Protein AF-A0A4Q3NAY2-F1 (afdb_monomer)

Mean predicted aligned error: 7.11 Å

Structure (mmCIF, N/CA/C/O backbone):
data_AF-A0A4Q3NAY2-F1
#
_entry.id   AF-A0A4Q3NAY2-F1
#
loop_
_atom_site.group_PDB
_atom_site.id
_atom_site.type_symbol
_atom_site.label_atom_id
_atom_site.label_alt_id
_atom_site.label_comp_id
_atom_site.label_asym_id
_atom_site.label_entity_id
_atom_site.label_seq_id
_atom_site.pdbx_PDB_ins_code
_atom_site.Cartn_x
_atom_site.Cartn_y
_atom_site.Cartn_z
_atom_site.occupancy
_atom_site.B_iso_or_equiv
_atom_site.auth_seq_id
_atom_site.auth_comp_id
_atom_site.auth_asym_id
_atom_site.auth_atom_id
_atom_site.pdbx_PDB_model_num
ATOM 1 N N . SER A 1 1 ? -29.236 -6.880 5.876 1.00 81.12 1 SER A N 1
ATOM 2 C CA . SER A 1 1 ? -28.701 -6.499 4.549 1.00 81.12 1 SER A CA 1
ATOM 3 C C . SER A 1 1 ? -28.223 -5.060 4.598 1.00 81.12 1 SER A C 1
ATOM 5 O O . SER A 1 1 ? -28.754 -4.297 5.394 1.00 81.12 1 SER A O 1
ATOM 7 N N . VAL A 1 2 ? -27.258 -4.682 3.757 1.00 82.75 2 VAL A N 1
ATOM 8 C CA . VAL A 1 2 ? -26.785 -3.294 3.628 1.00 82.75 2 VAL A CA 1
ATOM 9 C C . VAL A 1 2 ? -27.343 -2.711 2.329 1.00 82.75 2 VAL A C 1
ATOM 11 O O . VAL A 1 2 ? -27.148 -3.304 1.271 1.00 82.75 2 VAL A O 1
ATOM 14 N N . TRP A 1 3 ? -28.057 -1.587 2.404 1.00 82.69 3 TRP A N 1
ATOM 15 C CA . TRP A 1 3 ? -28.605 -0.875 1.243 1.00 82.69 3 TRP A CA 1
ATOM 16 C C . TRP A 1 3 ? -28.009 0.535 1.179 1.00 82.69 3 TRP A C 1
ATOM 18 O O . TRP A 1 3 ? -28.166 1.317 2.113 1.00 82.69 3 TRP A O 1
ATOM 28 N N . GLY A 1 4 ? -27.330 0.865 0.078 1.00 86.88 4 GLY A N 1
ATOM 29 C CA . GLY A 1 4 ? -26.560 2.108 -0.050 1.00 86.88 4 GLY A CA 1
ATOM 30 C C . GLY A 1 4 ? -25.174 2.030 0.609 1.00 86.88 4 GLY A C 1
ATOM 31 O O . GLY A 1 4 ? -24.628 0.945 0.783 1.00 86.88 4 GLY A O 1
ATOM 32 N N . GLY A 1 5 ? -24.604 3.191 0.950 1.00 82.12 5 GLY A N 1
ATOM 33 C CA . GLY A 1 5 ? -23.283 3.324 1.583 1.00 82.12 5 GLY A CA 1
ATOM 34 C C . GLY A 1 5 ? -22.271 4.041 0.689 1.00 82.12 5 GLY A C 1
ATOM 35 O O . GLY A 1 5 ? -21.719 3.463 -0.243 1.00 82.12 5 GLY A O 1
ATOM 36 N N . LYS A 1 6 ? -22.015 5.324 0.968 1.00 92.00 6 LYS A N 1
ATOM 37 C CA . LYS A 1 6 ? -20.946 6.076 0.294 1.00 92.00 6 LYS A CA 1
ATOM 38 C C . LYS A 1 6 ? -19.601 5.668 0.884 1.00 92.00 6 LYS A C 1
ATOM 40 O O . LYS A 1 6 ? -19.516 5.359 2.071 1.00 92.00 6 LYS A O 1
ATOM 45 N N . ILE A 1 7 ? -18.534 5.779 0.091 1.00 91.44 7 ILE A N 1
ATOM 46 C CA . ILE A 1 7 ? -17.171 5.556 0.595 1.00 91.44 7 ILE A CA 1
ATOM 47 C C . ILE A 1 7 ? -16.858 6.465 1.793 1.00 91.44 7 ILE A C 1
ATOM 49 O O . ILE A 1 7 ? -16.160 6.056 2.703 1.00 91.44 7 ILE A O 1
ATOM 53 N N . THR A 1 8 ? -17.444 7.664 1.855 1.00 93.75 8 THR A N 1
ATOM 54 C CA . THR A 1 8 ? -17.258 8.608 2.966 1.00 93.75 8 THR A CA 1
ATOM 55 C C . THR A 1 8 ? -17.943 8.185 4.267 1.00 93.75 8 THR A C 1
ATOM 57 O O . THR A 1 8 ? -17.592 8.696 5.323 1.00 93.75 8 THR A O 1
ATOM 60 N N . THR A 1 9 ? -18.909 7.262 4.219 1.00 93.75 9 THR A N 1
ATOM 61 C CA . THR A 1 9 ? -19.691 6.819 5.387 1.00 93.75 9 THR A CA 1
ATOM 62 C C . THR A 1 9 ? -19.417 5.365 5.772 1.00 93.75 9 THR A C 1
ATOM 64 O O . THR A 1 9 ? -20.089 4.836 6.653 1.00 93.75 9 THR A O 1
ATOM 67 N N . PHE A 1 10 ? -18.455 4.702 5.118 1.00 95.12 10 PHE A N 1
ATOM 68 C CA . PHE A 1 10 ? -18.251 3.256 5.247 1.00 95.12 10 PHE A CA 1
ATOM 69 C C . PHE A 1 10 ? -17.960 2.812 6.690 1.00 95.12 10 PHE A C 1
ATOM 71 O O . PHE A 1 10 ? -18.520 1.817 7.136 1.00 95.12 10 PHE A O 1
ATOM 78 N N . ARG A 1 11 ? -17.140 3.569 7.436 1.00 96.19 11 ARG A N 1
ATOM 79 C CA . ARG A 1 11 ? -16.751 3.237 8.815 1.00 96.19 11 ARG A CA 1
ATOM 80 C C . ARG A 1 11 ? -17.955 3.208 9.752 1.00 96.19 11 ARG A C 1
ATOM 82 O O . ARG A 1 11 ? -18.182 2.205 10.414 1.00 96.19 11 ARG A O 1
ATOM 89 N N . LYS A 1 12 ? -18.747 4.286 9.775 1.00 94.19 12 LYS A N 1
ATOM 90 C CA . LYS A 1 12 ? -19.937 4.379 10.637 1.00 94.19 12 LYS A CA 1
ATOM 91 C C . LYS A 1 12 ? -20.981 3.324 10.278 1.00 94.19 12 LYS A C 1
ATOM 93 O O . LYS A 1 12 ? -21.520 2.681 11.168 1.00 94.19 12 LYS A O 1
ATOM 98 N N . LEU A 1 13 ? -21.176 3.065 8.985 1.00 94.62 13 LEU A N 1
ATOM 99 C CA . LEU A 1 13 ? -22.055 1.993 8.516 1.00 94.62 13 LEU A CA 1
ATOM 100 C C . LEU A 1 13 ? -21.584 0.604 8.994 1.00 94.62 13 LEU A C 1
ATOM 102 O O . LEU A 1 13 ? -22.402 -0.236 9.362 1.00 94.62 13 LEU A O 1
ATOM 106 N N . ALA A 1 14 ? -20.270 0.355 8.988 1.00 94.81 14 ALA A N 1
ATOM 107 C CA . ALA A 1 14 ? -19.694 -0.890 9.486 1.00 94.81 14 ALA A CA 1
ATOM 108 C C . ALA A 1 14 ? -19.833 -1.024 11.012 1.00 94.81 14 ALA A C 1
ATOM 110 O O . ALA A 1 14 ? -20.170 -2.109 11.481 1.00 94.81 14 ALA A O 1
ATOM 111 N N . GLU A 1 15 ? -19.634 0.061 11.771 1.00 94.88 15 GLU A N 1
ATOM 112 C CA . GLU A 1 15 ? -19.877 0.096 13.224 1.00 94.88 15 GLU A CA 1
ATOM 113 C C . GLU A 1 15 ? -21.342 -0.247 13.545 1.00 94.88 15 GLU A C 1
ATOM 115 O O . GLU A 1 15 ? -21.602 -1.173 14.309 1.00 94.88 15 GLU A O 1
ATOM 120 N N . GLU A 1 16 ? -22.308 0.398 12.883 1.00 93.00 16 GLU A N 1
ATOM 121 C CA . GLU A 1 16 ? -23.740 0.128 13.083 1.00 93.00 16 GLU A CA 1
ATOM 122 C C . GLU A 1 16 ? -24.128 -1.327 12.769 1.00 93.00 16 GLU A C 1
ATOM 124 O O . GLU A 1 16 ? -24.948 -1.930 13.471 1.00 93.00 16 GLU A O 1
ATOM 129 N N . ALA A 1 17 ? -23.553 -1.901 11.707 1.00 93.94 17 ALA A N 1
ATOM 130 C CA . ALA A 1 17 ? -23.781 -3.294 11.340 1.00 93.94 17 ALA A CA 1
ATOM 131 C C . ALA A 1 17 ? -23.180 -4.260 12.375 1.00 93.94 17 ALA A C 1
ATOM 133 O O . ALA A 1 17 ? -23.830 -5.239 12.752 1.00 93.94 17 ALA A O 1
ATOM 134 N N . ALA A 1 18 ? -21.967 -3.978 12.858 1.00 94.19 18 ALA A N 1
ATOM 135 C CA . ALA A 1 18 ? -21.309 -4.770 13.892 1.00 94.19 18 ALA A CA 1
ATOM 136 C C . ALA A 1 18 ? -22.085 -4.729 15.218 1.00 94.19 18 ALA A C 1
ATOM 138 O O . ALA A 1 18 ? -22.278 -5.777 15.830 1.00 94.19 18 ALA A O 1
ATOM 139 N N . ASP A 1 19 ? -22.615 -3.570 15.614 1.00 92.94 19 ASP A N 1
ATOM 140 C CA . ASP A 1 19 ? -23.432 -3.420 16.824 1.00 92.94 19 ASP A CA 1
ATOM 141 C C . ASP A 1 19 ? -24.724 -4.245 16.762 1.00 92.94 19 ASP A C 1
ATOM 143 O O . ASP A 1 19 ? -25.136 -4.864 17.748 1.00 92.94 19 ASP A O 1
ATOM 147 N N . GLN A 1 20 ? -25.388 -4.266 15.600 1.00 93.31 20 GLN A N 1
ATOM 148 C CA . GLN A 1 20 ? -26.583 -5.088 15.390 1.00 93.31 20 GLN A CA 1
ATOM 149 C C . GLN A 1 20 ? -26.268 -6.580 15.529 1.00 93.31 20 GLN A C 1
ATOM 151 O O . GLN A 1 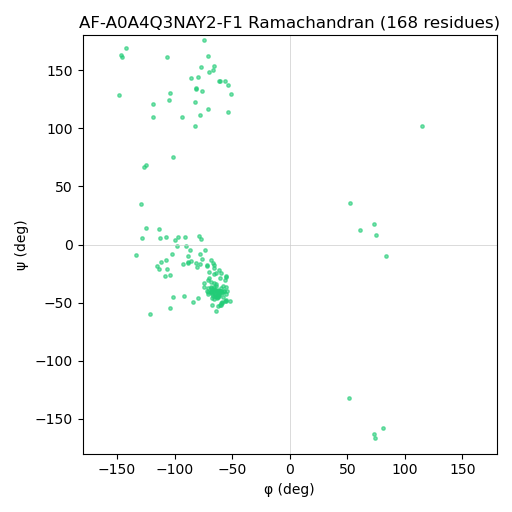20 ? -26.998 -7.291 16.222 1.00 93.31 20 GLN A O 1
ATOM 156 N N . LEU A 1 21 ? -25.172 -7.039 14.918 1.00 94.12 21 LEU A N 1
ATOM 157 C CA . LEU A 1 21 ? -24.718 -8.426 15.018 1.00 94.12 21 LEU A CA 1
ATOM 158 C C . LEU A 1 21 ? -24.298 -8.788 16.447 1.00 94.12 21 LEU A C 1
ATOM 160 O O . LEU A 1 21 ? -24.695 -9.838 16.946 1.00 94.12 21 LEU A O 1
ATOM 164 N N . GLY A 1 22 ? -23.558 -7.909 17.128 1.00 94.69 22 GLY A N 1
ATOM 165 C CA . GLY A 1 22 ? -23.129 -8.100 18.513 1.00 94.69 22 GLY A CA 1
ATOM 166 C C . GLY A 1 22 ? -24.311 -8.348 19.446 1.00 94.69 22 GLY A C 1
ATOM 167 O O . GLY A 1 22 ? -24.333 -9.354 20.153 1.00 94.69 22 GLY A O 1
ATOM 168 N N . ARG A 1 23 ? -25.364 -7.520 19.355 1.00 93.38 23 ARG A N 1
ATOM 169 C CA . ARG A 1 23 ? -26.597 -7.706 20.145 1.00 93.38 23 ARG A CA 1
ATOM 170 C C . ARG A 1 23 ? -27.248 -9.073 19.934 1.00 93.38 23 ARG A C 1
ATOM 172 O O . ARG A 1 23 ? -27.727 -9.662 20.897 1.00 93.38 23 ARG A O 1
ATOM 179 N N . MET A 1 24 ? -27.264 -9.583 18.702 1.00 95.25 24 MET A N 1
ATOM 180 C CA . MET A 1 24 ? -27.828 -10.905 18.396 1.00 95.25 24 MET A CA 1
ATOM 181 C C . MET A 1 24 ? -26.974 -12.054 18.944 1.00 95.25 24 MET A C 1
ATOM 183 O O . MET A 1 24 ? -27.507 -13.115 19.255 1.00 95.25 24 MET A O 1
ATOM 187 N N . LEU A 1 25 ? -25.664 -11.839 19.069 1.00 96.62 25 LEU A N 1
ATOM 188 C CA . LEU A 1 25 ? -24.706 -12.806 19.605 1.00 96.62 25 LEU A CA 1
ATOM 189 C C . LEU A 1 25 ? -24.521 -12.698 21.129 1.00 96.62 25 LEU A C 1
ATOM 191 O O . LEU A 1 25 ? -23.770 -13.482 21.698 1.00 96.62 25 LEU A O 1
ATOM 195 N N . GLY A 1 26 ? -25.194 -11.752 21.795 1.00 96.19 26 GLY A N 1
ATOM 196 C CA . GLY A 1 26 ? -25.012 -11.495 23.228 1.00 96.19 26 GLY A CA 1
ATOM 197 C C . GLY A 1 26 ? -23.696 -10.788 23.576 1.00 96.19 26 GLY A C 1
ATOM 198 O O . GLY A 1 26 ? -23.286 -10.795 24.732 1.00 96.19 26 GLY A O 1
ATOM 199 N N . GLU A 1 27 ? -23.039 -10.166 22.596 1.00 93.19 27 GLU A N 1
ATOM 200 C CA . GLU A 1 27 ? -21.781 -9.435 22.753 1.00 93.19 27 GLU A CA 1
ATOM 201 C C . GLU A 1 27 ? -22.037 -7.920 22.732 1.00 93.19 27 GLU A C 1
ATOM 203 O O . GLU A 1 27 ? -22.671 -7.395 21.815 1.00 93.19 27 GLU A O 1
ATOM 208 N N . SER A 1 28 ? -21.502 -7.187 23.712 1.00 84.94 28 SER A N 1
ATOM 209 C CA . SER A 1 28 ? -21.625 -5.723 23.798 1.00 84.94 28 SER A CA 1
ATOM 210 C C . SER A 1 28 ? -20.253 -5.051 23.894 1.00 84.94 28 SER A C 1
ATOM 212 O O . SER A 1 28 ? -19.868 -4.525 24.941 1.00 84.94 28 SER A O 1
ATOM 214 N N . ARG A 1 29 ? -19.478 -5.108 22.808 1.00 87.31 29 ARG A N 1
ATOM 215 C CA . ARG A 1 29 ? -18.169 -4.442 22.725 1.00 87.31 29 ARG A CA 1
ATOM 216 C C . ARG A 1 29 ? -18.342 -2.996 22.280 1.00 87.31 29 ARG A C 1
ATOM 218 O O . ARG A 1 29 ? -19.194 -2.706 21.449 1.00 87.31 29 ARG A O 1
ATOM 225 N N . ALA A 1 30 ? -17.521 -2.105 22.825 1.00 90.44 30 ALA A N 1
ATOM 226 C CA . ALA A 1 30 ? -17.489 -0.718 22.385 1.00 90.44 30 ALA A CA 1
ATOM 227 C C . ALA A 1 30 ? -16.887 -0.604 20.974 1.00 90.44 30 ALA A C 1
ATOM 229 O O . ALA A 1 30 ? -15.994 -1.374 20.602 1.00 90.44 30 ALA A O 1
ATOM 230 N N . ALA A 1 31 ? -17.355 0.383 20.210 1.00 92.69 31 ALA A N 1
ATOM 231 C CA . ALA A 1 31 ? -16.730 0.760 18.950 1.00 92.69 31 ALA A CA 1
ATOM 232 C C . ALA A 1 31 ? -15.285 1.227 19.190 1.00 92.69 31 ALA A C 1
ATOM 234 O O . ALA A 1 31 ? -14.998 1.913 20.169 1.00 92.69 31 ALA A O 1
ATOM 235 N N . TRP A 1 32 ? -14.380 0.847 18.288 1.00 94.62 32 TRP A N 1
ATOM 236 C CA . TRP A 1 32 ? -12.941 1.117 18.417 1.00 94.62 32 TRP A CA 1
ATOM 237 C C . TRP A 1 32 ? -12.310 1.661 17.130 1.00 94.62 32 TRP A C 1
ATOM 239 O O . TRP A 1 32 ? -11.157 2.079 17.139 1.00 94.62 32 TRP A O 1
ATOM 249 N N . THR A 1 33 ? -13.040 1.655 16.007 1.00 96.19 33 THR A N 1
ATOM 250 C CA . THR A 1 33 ? -12.447 1.933 14.688 1.00 96.19 33 THR A CA 1
ATOM 251 C C . THR A 1 33 ? -12.195 3.415 14.422 1.00 96.19 33 THR A C 1
ATOM 253 O O . THR A 1 33 ? -11.587 3.756 13.414 1.00 96.19 33 THR A O 1
ATOM 256 N N . GLU A 1 34 ? -12.669 4.300 15.301 1.00 95.31 34 GLU A N 1
ATOM 257 C CA . GLU A 1 34 ? -12.486 5.749 15.179 1.00 95.31 34 GLU A CA 1
ATOM 258 C C . GLU A 1 34 ? -11.023 6.170 15.324 1.00 95.31 34 GLU A C 1
ATOM 260 O O . GLU A 1 34 ? -10.536 6.943 14.504 1.00 95.31 34 GLU A O 1
ATOM 265 N N . ASP A 1 35 ? -10.329 5.597 16.306 1.00 91.88 35 ASP A N 1
ATOM 266 C CA . ASP A 1 35 ? -8.938 5.927 16.635 1.00 91.88 35 ASP A CA 1
ATOM 267 C C . ASP A 1 35 ? -7.941 4.910 16.055 1.00 91.88 35 ASP A C 1
ATOM 269 O O . ASP A 1 35 ? -6.737 4.967 16.309 1.00 91.88 35 ASP A O 1
ATOM 273 N N . ALA A 1 36 ? -8.439 3.940 15.287 1.00 93.25 36 ALA A N 1
ATOM 274 C CA . ALA A 1 36 ? -7.630 2.884 14.705 1.00 93.25 36 ALA A CA 1
ATOM 275 C C . ALA A 1 36 ? -6.926 3.347 13.426 1.00 93.25 36 ALA A C 1
ATOM 277 O O . ALA A 1 36 ? -7.548 3.883 12.507 1.00 93.25 36 ALA A O 1
ATOM 278 N N . PHE A 1 37 ? -5.639 3.026 13.305 1.00 92.62 37 PHE A N 1
ATOM 279 C CA . PHE A 1 37 ? -4.942 3.126 12.028 1.00 92.62 37 PHE A CA 1
ATOM 280 C C . PHE A 1 37 ? -5.329 1.957 11.119 1.00 92.62 37 PHE A C 1
ATOM 282 O O . PHE A 1 37 ? -5.276 0.792 11.518 1.00 92.62 37 PHE A O 1
ATOM 289 N N . LEU A 1 38 ? -5.675 2.261 9.866 1.00 94.56 38 LEU A N 1
ATOM 290 C CA . LEU A 1 38 ? -5.736 1.235 8.826 1.00 94.56 38 LEU A CA 1
ATOM 291 C C . LEU A 1 38 ? -4.323 0.686 8.552 1.00 94.56 38 LEU A C 1
ATOM 293 O O . LEU A 1 38 ? -3.343 1.415 8.740 1.00 94.56 38 LEU A O 1
ATOM 297 N N . PRO A 1 39 ? -4.188 -0.569 8.079 1.00 95.38 39 PRO A N 1
ATOM 298 C CA . PRO A 1 39 ? -2.891 -1.128 7.708 1.00 95.38 39 PRO A CA 1
ATOM 299 C C . PRO A 1 39 ? -2.114 -0.202 6.762 1.00 95.38 39 PRO A C 1
ATOM 301 O O . PRO A 1 39 ? -2.655 0.264 5.762 1.00 95.38 39 PRO A O 1
ATOM 304 N N . GLY A 1 40 ? -0.851 0.078 7.094 1.00 94.94 40 GLY A N 1
ATOM 305 C CA . GLY A 1 40 ? -0.000 1.028 6.363 1.00 94.94 40 GLY A CA 1
ATOM 306 C C . GLY A 1 40 ? -0.170 2.502 6.756 1.00 94.94 40 GLY A C 1
ATOM 307 O O . GLY A 1 40 ? 0.645 3.324 6.349 1.00 94.94 40 GLY A O 1
ATOM 308 N N . GLY A 1 41 ? -1.182 2.849 7.557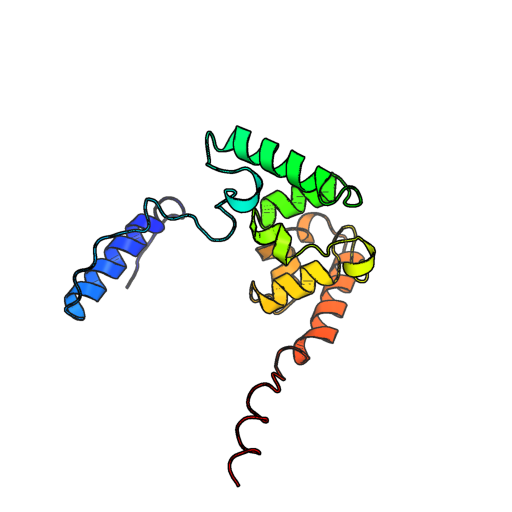 1.00 93.69 41 GLY A N 1
ATOM 309 C CA . GLY A 1 41 ? -1.457 4.224 7.989 1.00 93.69 41 GLY A CA 1
ATOM 310 C C . GLY A 1 41 ? -0.695 4.680 9.237 1.00 93.69 41 GLY A C 1
ATOM 311 O O . GLY A 1 41 ? -0.653 5.877 9.506 1.00 93.69 41 GLY A O 1
ATOM 312 N N . ASP A 1 42 ? -0.095 3.757 9.994 1.00 93.88 42 ASP A N 1
ATOM 313 C CA . ASP A 1 42 ? 0.719 4.097 11.164 1.00 93.88 42 ASP A CA 1
ATOM 314 C C . A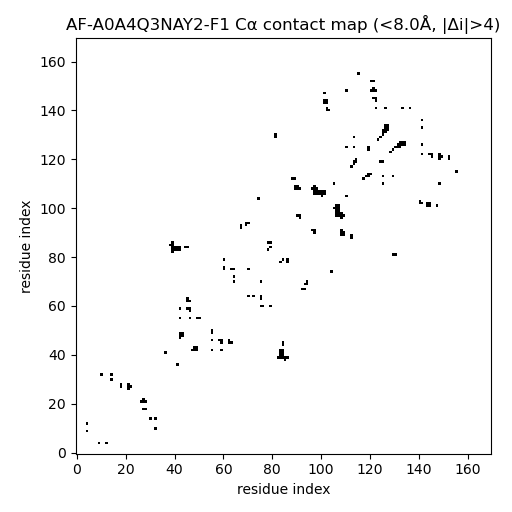SP A 1 42 ? 2.203 4.218 10.789 1.00 93.88 42 ASP A C 1
ATOM 316 O O . ASP A 1 42 ? 2.868 3.217 10.514 1.00 93.88 42 ASP A O 1
ATOM 320 N N . PHE A 1 43 ? 2.732 5.442 10.805 1.00 95.06 43 PHE A N 1
ATOM 321 C CA . PHE A 1 43 ? 4.145 5.731 10.546 1.00 95.06 43 PHE A CA 1
ATOM 322 C C . PHE A 1 43 ? 5.025 5.732 11.804 1.00 95.06 43 PHE A C 1
ATOM 324 O O . PHE A 1 43 ? 6.214 6.044 11.705 1.00 95.06 43 PHE A O 1
ATOM 331 N N . SER A 1 44 ? 4.500 5.363 12.975 1.00 93.88 44 SER A N 1
ATOM 332 C CA . SER A 1 44 ? 5.222 5.443 14.250 1.00 93.88 44 SER A CA 1
ATOM 333 C C . SER A 1 44 ? 6.577 4.726 14.246 1.00 93.88 44 SER A C 1
ATOM 335 O O . SER A 1 44 ? 7.572 5.278 14.721 1.00 93.88 44 SER A O 1
ATOM 337 N N . GLY A 1 45 ? 6.668 3.553 13.611 1.00 94.19 45 GLY A N 1
ATOM 338 C CA . GLY A 1 45 ? 7.924 2.806 13.444 1.00 94.19 45 GLY A CA 1
ATOM 339 C C . GLY A 1 45 ? 8.955 3.458 12.506 1.00 94.19 45 GLY A C 1
ATOM 340 O O . GLY A 1 45 ? 10.126 3.067 12.483 1.00 94.19 45 GLY A O 1
ATOM 341 N N . TRP A 1 46 ? 8.551 4.462 11.728 1.00 95.25 46 TRP A N 1
ATOM 342 C CA . TRP A 1 46 ? 9.418 5.183 10.797 1.00 95.25 46 TRP A CA 1
ATOM 343 C C . TRP A 1 46 ? 9.863 6.534 11.346 1.00 95.25 46 TRP A C 1
ATOM 345 O O . TRP A 1 46 ? 11.046 6.859 11.256 1.00 95.25 46 TRP A O 1
ATOM 355 N N . ILE A 1 47 ? 8.929 7.298 11.916 1.00 95.75 47 ILE A N 1
ATOM 356 C CA . ILE A 1 47 ? 9.131 8.712 12.269 1.00 95.75 47 ILE A CA 1
ATOM 357 C C . ILE A 1 47 ? 8.771 9.042 13.727 1.00 95.75 47 ILE A C 1
ATOM 359 O O . ILE A 1 47 ? 8.803 10.211 14.114 1.00 95.75 47 ILE A O 1
ATOM 363 N N . GLY A 1 48 ? 8.438 8.050 14.554 1.00 94.19 48 GLY A N 1
ATOM 364 C CA . GLY A 1 48 ? 7.903 8.274 15.899 1.00 94.19 48 GLY A CA 1
ATOM 365 C C . GLY A 1 48 ? 6.458 8.783 15.876 1.00 94.19 48 GLY A C 1
ATOM 366 O O . GLY A 1 48 ? 5.771 8.667 14.867 1.00 94.19 48 GLY A O 1
ATOM 367 N N . ALA A 1 49 ? 5.986 9.339 16.995 1.00 91.38 49 ALA A N 1
ATOM 368 C CA . ALA A 1 49 ? 4.590 9.756 17.143 1.00 91.38 49 ALA A CA 1
ATOM 369 C C . ALA A 1 49 ? 4.125 10.696 16.013 1.00 91.38 49 ALA A C 1
ATOM 371 O O . ALA A 1 49 ? 4.849 11.622 15.625 1.00 91.38 49 ALA A O 1
ATOM 372 N N . ALA A 1 50 ? 2.908 10.445 15.521 1.00 89.38 50 ALA A N 1
ATOM 373 C CA . ALA A 1 50 ? 2.244 11.297 14.546 1.00 89.38 50 ALA A CA 1
ATOM 374 C C . ALA A 1 50 ? 2.048 12.707 15.119 1.00 89.38 50 ALA A C 1
ATOM 376 O O . ALA A 1 50 ? 1.750 12.877 16.304 1.00 89.38 50 ALA A O 1
ATOM 377 N N . GLN A 1 51 ? 2.235 13.713 14.275 1.00 89.62 51 GLN A N 1
ATOM 378 C CA . GLN A 1 51 ? 2.098 15.124 14.624 1.00 89.62 51 GLN A CA 1
ATOM 379 C C . GLN A 1 51 ? 1.045 15.782 13.741 1.00 89.62 51 GLN A C 1
ATOM 381 O O . GLN A 1 51 ? 0.038 16.288 14.233 1.00 89.62 51 GLN A O 1
ATOM 386 N N . GLN A 1 52 ? 1.272 15.760 12.429 1.00 89.31 52 GLN A N 1
ATOM 387 C CA . GLN A 1 52 ? 0.368 16.323 11.437 1.00 89.31 52 GLN A CA 1
ATOM 388 C C . GLN A 1 52 ? 0.469 15.498 10.150 1.00 89.31 52 GLN A C 1
ATOM 390 O O . GLN A 1 52 ? 1.579 15.358 9.636 1.00 89.31 52 GLN A O 1
ATOM 395 N N . PRO A 1 53 ? -0.652 15.031 9.568 1.00 82.62 53 PRO A N 1
ATOM 396 C CA . PRO A 1 53 ? -0.631 14.067 8.465 1.00 82.62 53 PRO A CA 1
ATOM 397 C C . PRO A 1 53 ? 0.272 14.442 7.279 1.00 82.62 53 PRO A C 1
ATOM 399 O O . PRO A 1 53 ? 1.094 13.631 6.854 1.00 82.62 53 PRO A O 1
ATOM 402 N N . ASP A 1 54 ? 0.171 15.674 6.771 1.00 85.25 54 ASP A N 1
ATOM 403 C CA . ASP A 1 54 ? 0.953 16.107 5.602 1.00 85.25 54 ASP A CA 1
ATOM 404 C C . ASP A 1 54 ? 2.454 16.207 5.915 1.00 85.25 54 ASP A C 1
ATOM 406 O O . ASP A 1 54 ? 3.296 15.783 5.123 1.00 85.25 54 ASP A O 1
ATOM 410 N N . ALA A 1 55 ? 2.798 16.730 7.096 1.00 92.38 55 ALA A N 1
ATOM 411 C CA . ALA A 1 55 ? 4.185 16.820 7.541 1.00 92.38 55 ALA A CA 1
ATOM 412 C C . ALA A 1 55 ? 4.769 15.430 7.833 1.00 92.38 55 ALA A C 1
ATOM 414 O O . ALA A 1 55 ? 5.933 15.166 7.533 1.00 92.38 55 ALA A O 1
ATOM 415 N N . ASP A 1 56 ? 3.959 14.527 8.381 1.00 94.62 56 ASP A N 1
ATOM 416 C CA . ASP A 1 56 ? 4.350 13.158 8.697 1.00 94.62 56 ASP A CA 1
ATOM 417 C C . ASP A 1 56 ? 4.655 12.352 7.436 1.00 94.62 56 ASP A C 1
ATOM 419 O O . ASP A 1 56 ? 5.648 11.624 7.414 1.00 94.62 56 ASP A O 1
ATOM 423 N N . PHE A 1 57 ? 3.892 12.540 6.354 1.00 95.12 57 PHE A N 1
ATOM 424 C CA . PHE A 1 57 ? 4.204 11.898 5.078 1.00 95.12 57 PHE A CA 1
ATOM 425 C C . PHE A 1 57 ? 5.561 12.352 4.517 1.00 95.12 57 PHE A C 1
ATOM 427 O O . PHE A 1 57 ? 6.360 11.521 4.085 1.00 95.12 57 PHE A O 1
ATOM 434 N N . GLU A 1 58 ? 5.871 13.650 4.561 1.00 95.44 58 GLU A N 1
ATOM 435 C CA . GLU A 1 58 ? 7.167 14.159 4.088 1.00 95.44 58 GLU A CA 1
ATOM 436 C C . GLU A 1 58 ? 8.333 13.706 4.985 1.00 95.44 58 GLU A C 1
ATOM 438 O O . GLU A 1 58 ? 9.398 13.331 4.486 1.00 95.44 58 GLU A O 1
ATOM 443 N N . ARG A 1 59 ? 8.129 13.638 6.309 1.00 96.81 59 ARG A N 1
ATOM 444 C CA . ARG A 1 59 ? 9.101 13.048 7.250 1.00 96.81 59 ARG A CA 1
ATOM 445 C C . ARG A 1 59 ? 9.344 11.570 6.942 1.00 96.81 59 ARG A C 1
ATOM 447 O O . ARG A 1 59 ? 10.492 11.125 6.927 1.00 96.81 59 ARG A O 1
ATOM 454 N N . PHE A 1 60 ? 8.281 10.820 6.663 1.00 97.38 60 PHE A N 1
ATOM 455 C CA . PHE A 1 60 ? 8.362 9.412 6.286 1.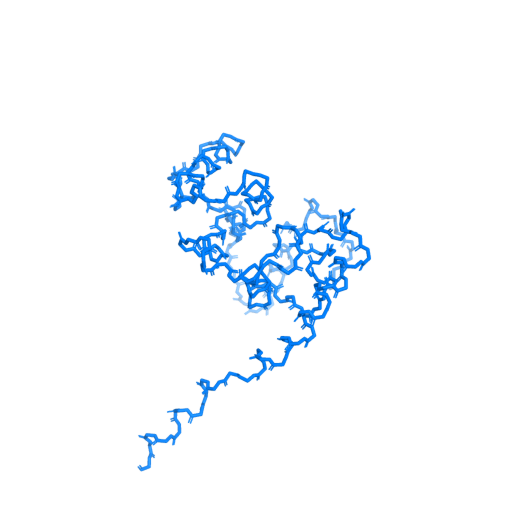00 97.38 60 PHE A CA 1
ATOM 456 C C . PHE A 1 60 ? 9.124 9.234 4.971 1.00 97.38 60 PHE A C 1
ATOM 458 O O . PHE A 1 60 ? 10.034 8.410 4.900 1.00 97.38 60 PHE A O 1
ATOM 465 N N . MET A 1 61 ? 8.832 10.054 3.960 1.00 97.12 61 MET A N 1
ATOM 466 C CA . MET A 1 61 ? 9.562 10.065 2.692 1.00 97.12 61 MET A CA 1
ATOM 467 C C . MET A 1 61 ? 11.058 10.350 2.876 1.00 97.12 61 MET A C 1
ATOM 469 O O . MET A 1 61 ? 11.890 9.699 2.238 1.00 97.12 61 MET A O 1
ATOM 473 N N . ALA A 1 62 ? 11.421 11.292 3.751 1.00 96.62 62 ALA A N 1
ATOM 474 C CA . ALA A 1 62 ? 12.817 11.591 4.057 1.00 96.62 62 ALA A CA 1
ATOM 475 C C . ALA A 1 62 ? 13.535 10.389 4.700 1.00 96.62 62 ALA A C 1
ATOM 477 O O . ALA A 1 62 ? 14.624 10.010 4.260 1.00 96.62 62 ALA A O 1
ATOM 478 N N . GLU A 1 63 ? 12.909 9.742 5.688 1.00 97.19 63 GLU A N 1
ATOM 479 C CA . GLU A 1 63 ? 13.465 8.548 6.334 1.00 97.19 63 GLU A CA 1
ATOM 480 C C . GLU A 1 63 ? 13.547 7.350 5.379 1.00 97.19 63 GLU A C 1
ATOM 482 O O . GLU A 1 63 ? 14.565 6.656 5.347 1.00 97.19 63 GLU A O 1
ATOM 487 N N . LEU A 1 64 ? 12.536 7.141 4.534 1.00 97.12 64 LEU A N 1
ATOM 488 C CA . LEU A 1 64 ? 12.543 6.104 3.503 1.00 97.12 64 LEU A CA 1
ATOM 489 C C . LEU A 1 64 ? 13.749 6.253 2.568 1.00 97.12 64 LEU A C 1
ATOM 491 O O . LEU A 1 64 ? 14.486 5.294 2.343 1.00 97.12 64 LEU A O 1
ATOM 495 N N . ARG A 1 65 ? 13.995 7.468 2.066 1.00 95.75 65 ARG A N 1
ATOM 496 C CA . ARG A 1 65 ? 15.131 7.754 1.174 1.00 95.75 65 ARG A CA 1
ATOM 497 C C . ARG A 1 65 ? 16.481 7.590 1.856 1.00 95.75 65 ARG A C 1
ATOM 499 O O . ARG A 1 65 ? 17.445 7.191 1.211 1.00 95.75 65 ARG A O 1
ATOM 506 N N . LYS A 1 66 ? 16.557 7.896 3.150 1.00 95.62 66 LYS A N 1
ATOM 507 C CA . LYS A 1 66 ? 17.767 7.690 3.947 1.00 95.62 66 LYS A CA 1
ATOM 508 C C . LYS A 1 66 ? 18.069 6.203 4.136 1.00 95.62 66 LYS A C 1
ATOM 510 O O . LYS A 1 66 ? 19.228 5.811 4.040 1.00 95.62 66 LYS A O 1
ATOM 515 N N . ARG A 1 67 ? 17.045 5.380 4.387 1.00 95.25 67 ARG A N 1
ATOM 516 C CA . ARG A 1 67 ? 17.188 3.924 4.566 1.00 95.25 67 ARG A CA 1
ATOM 517 C C . ARG A 1 67 ? 17.432 3.188 3.244 1.00 95.25 67 ARG A C 1
ATOM 519 O O . ARG A 1 67 ? 18.176 2.214 3.227 1.00 95.25 67 ARG A O 1
ATOM 526 N N . HIS A 1 68 ? 16.862 3.677 2.142 1.00 96.12 68 HIS A N 1
ATOM 527 C CA . HIS A 1 68 ? 16.955 3.059 0.815 1.00 96.12 68 HIS A CA 1
ATOM 528 C C . HIS A 1 68 ? 17.450 4.065 -0.244 1.00 96.12 68 HIS A C 1
ATOM 530 O O . HIS A 1 68 ? 16.706 4.408 -1.164 1.00 96.12 68 HIS A O 1
ATOM 536 N N . PRO A 1 69 ? 18.711 4.539 -0.165 1.00 95.62 69 PRO A N 1
ATOM 537 C CA . PRO A 1 69 ? 19.236 5.575 -1.068 1.00 95.62 69 PRO A CA 1
ATOM 538 C C . PRO A 1 69 ? 19.354 5.119 -2.530 1.00 95.62 69 PRO A C 1
ATOM 540 O O . PRO A 1 69 ? 19.490 5.941 -3.431 1.00 95.62 69 PRO A O 1
ATOM 543 N N . TRP A 1 70 ? 19.305 3.808 -2.764 1.00 94.56 70 TRP A N 1
ATOM 544 C CA . TRP A 1 70 ? 19.315 3.186 -4.085 1.00 94.56 70 TRP A CA 1
ATOM 545 C C . TRP A 1 70 ? 17.954 3.258 -4.797 1.00 94.56 70 TRP A C 1
ATOM 547 O O . TRP A 1 70 ? 17.891 3.039 -6.005 1.00 94.56 70 TRP A O 1
ATOM 557 N N . LEU A 1 71 ? 16.862 3.543 -4.078 1.00 94.19 71 LEU A N 1
ATOM 558 C CA . LEU A 1 71 ? 15.522 3.600 -4.653 1.00 94.19 71 LEU A CA 1
ATOM 559 C C . LEU A 1 71 ? 15.293 4.964 -5.310 1.00 94.19 71 LEU A C 1
ATOM 561 O O . LEU A 1 71 ? 15.383 6.008 -4.661 1.00 94.19 71 LEU A O 1
ATOM 565 N N . ALA A 1 72 ? 14.962 4.958 -6.602 1.00 93.44 72 ALA A N 1
ATOM 566 C CA . ALA A 1 72 ? 14.642 6.179 -7.333 1.00 93.44 72 ALA A CA 1
ATOM 567 C C . ALA A 1 72 ? 13.487 6.942 -6.659 1.00 93.44 72 ALA A C 1
ATOM 569 O O . ALA A 1 72 ? 12.511 6.338 -6.212 1.00 93.44 72 ALA A O 1
ATOM 570 N N . GLU A 1 73 ? 13.564 8.276 -6.621 1.00 94.25 73 GLU A N 1
ATOM 571 C CA . GLU A 1 73 ? 12.580 9.108 -5.911 1.00 94.25 73 GLU A CA 1
ATOM 572 C C . GLU A 1 73 ? 11.142 8.882 -6.397 1.00 94.25 73 GLU A C 1
ATOM 574 O O . GLU A 1 73 ? 10.214 8.832 -5.589 1.00 94.25 73 GLU A O 1
ATOM 579 N N . SER A 1 74 ? 10.950 8.734 -7.709 1.00 93.25 74 SER A N 1
ATOM 580 C CA . SER A 1 74 ? 9.635 8.472 -8.298 1.00 93.25 74 SER A CA 1
ATOM 581 C C . SER A 1 74 ? 9.044 7.152 -7.796 1.00 93.25 74 SER A C 1
ATOM 583 O O . SER A 1 74 ? 7.878 7.121 -7.398 1.00 93.25 74 SER A O 1
ATOM 585 N N . SER A 1 75 ? 9.852 6.090 -7.745 1.00 93.88 75 SER A N 1
ATOM 586 C CA . SER A 1 75 ? 9.464 4.782 -7.208 1.00 93.88 75 SER A CA 1
ATOM 587 C C . SER A 1 75 ? 9.190 4.856 -5.708 1.00 93.88 75 SER A C 1
ATOM 589 O O . SER A 1 75 ? 8.133 4.412 -5.268 1.00 93.88 75 SER A O 1
ATOM 591 N N . ALA A 1 76 ? 10.072 5.501 -4.938 1.00 95.81 76 ALA A N 1
ATOM 592 C CA . ALA A 1 76 ? 9.891 5.704 -3.501 1.00 95.81 76 ALA A CA 1
ATOM 593 C C . ALA A 1 76 ? 8.562 6.408 -3.201 1.00 95.81 76 ALA A C 1
ATOM 595 O O . ALA A 1 76 ? 7.770 5.920 -2.402 1.00 95.81 76 ALA A O 1
ATOM 596 N N . ARG A 1 77 ? 8.267 7.512 -3.900 1.00 96.19 77 ARG A N 1
ATOM 597 C CA . ARG A 1 77 ? 7.032 8.284 -3.708 1.00 96.19 77 ARG A CA 1
ATOM 598 C C . ARG A 1 77 ? 5.790 7.499 -4.126 1.00 96.19 77 ARG A C 1
ATOM 600 O O . ARG A 1 77 ? 4.775 7.563 -3.433 1.00 96.19 77 ARG A O 1
ATOM 607 N N . ARG A 1 78 ? 5.851 6.760 -5.241 1.00 96.31 78 ARG A N 1
ATOM 608 C CA . ARG A 1 78 ? 4.746 5.900 -5.697 1.00 96.31 78 ARG A CA 1
ATOM 609 C C . ARG A 1 78 ? 4.436 4.825 -4.658 1.00 96.31 78 ARG A C 1
ATOM 611 O O . ARG A 1 78 ? 3.291 4.698 -4.241 1.00 96.31 78 ARG A O 1
ATOM 618 N N . MET A 1 79 ? 5.456 4.085 -4.230 1.00 96.88 79 MET A N 1
ATOM 619 C CA . MET A 1 79 ? 5.315 2.984 -3.279 1.00 96.88 79 MET A CA 1
ATOM 620 C C . MET A 1 79 ? 4.911 3.486 -1.888 1.00 96.88 79 MET A C 1
ATOM 622 O O . MET A 1 79 ? 4.052 2.883 -1.258 1.00 96.88 79 MET A O 1
ATOM 626 N N . ALA A 1 80 ? 5.440 4.626 -1.436 1.00 96.81 80 ALA A N 1
ATOM 627 C CA . ALA A 1 80 ? 5.053 5.246 -0.169 1.00 96.81 80 ALA A CA 1
ATOM 628 C C . ALA A 1 80 ? 3.562 5.610 -0.135 1.00 96.81 80 ALA A C 1
ATOM 630 O O . ALA A 1 80 ? 2.899 5.402 0.876 1.00 96.81 80 ALA A O 1
ATOM 631 N N . ARG A 1 81 ? 3.015 6.116 -1.248 1.00 96.00 81 ARG A N 1
ATOM 632 C CA . ARG A 1 81 ? 1.578 6.405 -1.373 1.00 96.00 81 ARG A CA 1
ATOM 633 C C . ARG A 1 81 ? 0.715 5.148 -1.457 1.00 96.00 81 ARG A C 1
ATOM 635 O O . ARG A 1 81 ? -0.438 5.201 -1.048 1.00 96.00 81 ARG A O 1
ATOM 642 N N . ALA A 1 82 ? 1.245 4.064 -2.019 1.00 96.50 82 ALA A N 1
ATOM 643 C CA . ALA A 1 82 ? 0.515 2.810 -2.181 1.00 96.50 82 ALA A CA 1
ATOM 644 C C . ALA A 1 82 ? 0.479 1.984 -0.885 1.00 96.50 82 ALA A C 1
ATOM 646 O O . ALA A 1 82 ? -0.580 1.505 -0.499 1.00 96.50 82 ALA A O 1
ATOM 647 N N . TYR A 1 83 ? 1.621 1.850 -0.207 1.00 97.38 83 TYR A N 1
ATOM 648 C CA . TYR A 1 83 ? 1.803 0.892 0.890 1.00 97.38 83 TYR A CA 1
ATOM 649 C C . TYR A 1 83 ? 1.965 1.549 2.264 1.00 97.38 83 TYR A C 1
ATOM 651 O O . TYR A 1 83 ? 1.870 0.870 3.289 1.00 97.38 83 TYR A O 1
ATOM 659 N N . GLY A 1 84 ? 2.231 2.858 2.307 1.00 96.75 84 GLY A N 1
ATOM 660 C CA . GLY A 1 84 ? 2.510 3.568 3.550 1.00 96.75 84 GLY A CA 1
ATOM 661 C C . GLY A 1 84 ? 3.608 2.870 4.353 1.00 96.75 84 GLY A C 1
ATOM 662 O O . GLY A 1 84 ? 4.643 2.487 3.806 1.00 96.75 84 GLY A O 1
ATOM 663 N N . SER A 1 85 ? 3.381 2.663 5.649 1.00 96.12 85 SER A N 1
ATOM 664 C CA . SER A 1 85 ? 4.374 2.051 6.535 1.00 96.12 85 SER A CA 1
ATOM 665 C C . SER A 1 85 ? 4.696 0.589 6.221 1.00 96.12 85 SER A C 1
ATOM 667 O O . SER A 1 85 ? 5.773 0.129 6.609 1.00 96.12 85 SER A O 1
ATOM 669 N N . ARG A 1 86 ? 3.840 -0.108 5.456 1.00 97.31 86 ARG A N 1
ATOM 670 C CA . ARG A 1 86 ? 4.090 -1.477 4.969 1.00 97.31 86 ARG A CA 1
ATOM 671 C C . ARG A 1 86 ? 5.115 -1.535 3.845 1.00 97.31 86 ARG A C 1
ATOM 673 O O . ARG A 1 86 ? 5.502 -2.622 3.442 1.00 97.31 86 ARG A O 1
ATOM 680 N N . ILE A 1 87 ? 5.608 -0.399 3.346 1.00 97.12 87 ILE A N 1
ATOM 681 C CA . ILE A 1 87 ? 6.668 -0.391 2.329 1.00 97.12 87 ILE A CA 1
ATOM 682 C C . ILE A 1 87 ? 7.912 -1.183 2.769 1.00 97.12 87 ILE A C 1
ATOM 684 O O . ILE A 1 87 ? 8.622 -1.719 1.924 1.00 97.12 87 ILE A O 1
ATOM 688 N N . GLY A 1 88 ? 8.160 -1.293 4.080 1.00 94.44 88 GLY A N 1
ATOM 689 C CA . GLY A 1 88 ? 9.244 -2.112 4.630 1.00 94.44 88 GLY A CA 1
ATOM 690 C C . GLY A 1 88 ? 9.065 -3.615 4.399 1.00 94.44 88 GLY A C 1
ATOM 691 O O . GLY A 1 88 ? 10.059 -4.326 4.325 1.00 94.44 88 GLY A O 1
ATOM 692 N N . ASP A 1 89 ? 7.826 -4.079 4.226 1.00 95.50 89 ASP A N 1
ATOM 693 C CA . ASP A 1 89 ? 7.504 -5.470 3.884 1.00 95.50 89 ASP A CA 1
ATOM 694 C C . ASP A 1 89 ? 7.676 -5.743 2.378 1.00 95.50 89 ASP A C 1
ATOM 696 O O . ASP A 1 89 ? 7.771 -6.897 1.955 1.00 95.50 89 ASP A O 1
ATOM 700 N N . VAL A 1 90 ? 7.690 -4.675 1.569 1.00 96.88 90 VAL A N 1
ATOM 701 C CA . VAL A 1 90 ? 7.838 -4.715 0.106 1.00 96.88 90 VAL A CA 1
ATOM 702 C C . VAL A 1 90 ? 9.303 -4.602 -0.304 1.00 96.88 90 VAL A C 1
ATOM 704 O O . VAL A 1 90 ? 9.763 -5.296 -1.207 1.00 96.88 90 VAL A O 1
ATOM 707 N N . LEU A 1 91 ? 10.035 -3.676 0.320 1.00 96.19 91 LEU A N 1
ATOM 708 C CA . LEU A 1 91 ? 11.408 -3.369 -0.054 1.00 96.19 91 LEU A CA 1
ATOM 709 C C . LEU A 1 91 ? 12.386 -4.369 0.550 1.00 96.19 91 LEU A C 1
ATOM 711 O O . LEU A 1 91 ? 12.403 -4.619 1.753 1.00 96.19 91 LEU A O 1
ATOM 715 N N . ALA A 1 92 ? 13.308 -4.840 -0.281 1.00 92.38 92 ALA A N 1
ATOM 716 C CA . ALA A 1 92 ? 14.508 -5.491 0.209 1.00 92.38 92 ALA A CA 1
ATOM 717 C C . ALA A 1 92 ? 15.469 -4.471 0.862 1.00 92.38 92 ALA A C 1
ATOM 719 O O . ALA A 1 92 ? 15.399 -3.269 0.587 1.00 92.38 92 ALA A O 1
ATOM 720 N N . PRO A 1 93 ? 16.447 -4.915 1.675 1.00 89.00 93 PRO A N 1
ATOM 721 C CA . PRO A 1 93 ? 17.471 -4.022 2.229 1.00 89.00 93 PRO A CA 1
ATOM 722 C C . PRO A 1 93 ? 18.320 -3.309 1.160 1.00 89.00 93 PRO A C 1
ATOM 724 O O . PRO A 1 93 ? 18.873 -2.238 1.404 1.00 89.00 93 PRO A O 1
ATOM 727 N N . SER A 1 94 ? 18.428 -3.890 -0.038 1.00 93.38 94 SER A N 1
ATOM 728 C CA . SER A 1 94 ? 19.205 -3.346 -1.154 1.00 93.38 94 SER A CA 1
ATO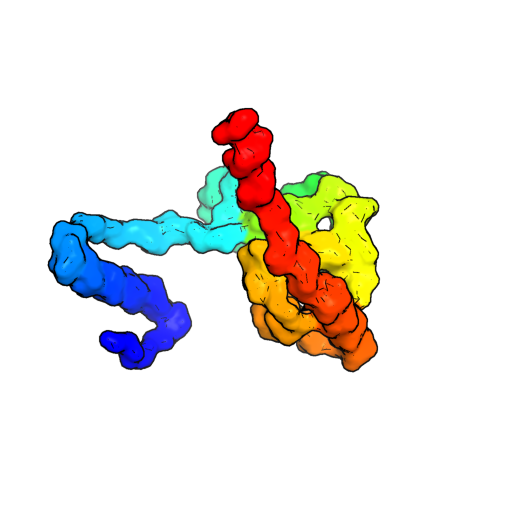M 729 C C . SER A 1 94 ? 18.551 -3.650 -2.500 1.00 93.38 94 SER A C 1
ATOM 731 O O . SER A 1 94 ? 17.743 -4.574 -2.602 1.00 93.38 94 SER A O 1
ATOM 733 N N . ALA A 1 95 ? 18.943 -2.904 -3.537 1.00 93.25 95 ALA A N 1
ATOM 734 C CA . ALA A 1 95 ? 18.407 -3.053 -4.890 1.00 93.25 95 ALA A CA 1
ATOM 735 C C . ALA A 1 95 ? 18.532 -4.484 -5.440 1.00 93.25 95 ALA A C 1
ATOM 737 O O . ALA A 1 95 ? 17.620 -4.963 -6.104 1.00 93.25 95 ALA A O 1
ATOM 738 N N . SER A 1 96 ? 19.620 -5.197 -5.125 1.00 93.81 96 SER A N 1
ATOM 739 C CA . SER A 1 96 ? 19.826 -6.578 -5.585 1.00 93.81 96 SER A CA 1
ATOM 740 C C . SER A 1 96 ? 18.817 -7.571 -5.005 1.00 93.81 96 SER A C 1
ATOM 742 O O . SER A 1 96 ? 18.626 -8.638 -5.577 1.00 93.81 96 SER A O 1
ATOM 744 N N . GLY A 1 97 ? 18.162 -7.231 -3.892 1.00 94.31 97 GLY A N 1
ATOM 745 C CA . GLY A 1 97 ? 17.121 -8.059 -3.289 1.00 94.31 97 GLY A CA 1
ATOM 746 C C . GLY A 1 97 ? 15.718 -7.812 -3.847 1.00 94.31 97 GLY A C 1
ATOM 747 O O . GLY A 1 97 ? 14.799 -8.517 -3.451 1.00 94.31 97 GLY A O 1
ATOM 748 N N . MET A 1 98 ? 15.529 -6.836 -4.743 1.00 96.56 98 MET A N 1
ATOM 749 C CA . MET A 1 98 ? 14.211 -6.544 -5.329 1.00 96.56 98 MET A CA 1
ATOM 750 C C . MET A 1 98 ? 13.787 -7.550 -6.409 1.00 96.56 98 MET A C 1
ATOM 752 O O . MET A 1 98 ? 12.622 -7.554 -6.808 1.00 96.56 98 MET A O 1
ATOM 756 N N . GLY A 1 99 ? 14.715 -8.389 -6.877 1.00 96.06 99 GLY A N 1
ATOM 757 C CA . GLY A 1 99 ? 14.505 -9.266 -8.026 1.00 96.06 99 GLY A CA 1
ATOM 758 C C . GLY A 1 99 ? 14.517 -8.503 -9.351 1.00 96.06 99 GLY A C 1
ATOM 759 O O . GLY A 1 99 ? 14.961 -7.352 -9.425 1.00 96.06 99 GLY A O 1
ATOM 760 N N . ALA A 1 100 ? 14.060 -9.159 -10.414 1.00 96.19 100 ALA A N 1
ATOM 761 C CA . ALA A 1 100 ? 14.024 -8.566 -11.744 1.00 96.19 100 ALA A CA 1
ATOM 762 C C . ALA A 1 100 ? 13.030 -7.393 -11.832 1.00 96.19 100 ALA A C 1
ATOM 764 O O . ALA A 1 100 ? 11.990 -7.359 -11.171 1.00 96.19 100 ALA A O 1
ATOM 765 N N . GLU A 1 101 ? 13.325 -6.429 -12.702 1.00 97.12 101 GLU A N 1
ATOM 766 C CA . GLU A 1 101 ? 12.357 -5.402 -13.083 1.00 97.12 101 GLU A CA 1
ATOM 767 C C . GLU A 1 101 ? 11.434 -5.962 -14.178 1.00 97.12 101 GLU A C 1
ATOM 769 O O . GLU A 1 101 ? 11.811 -6.064 -15.347 1.00 97.12 101 GLU A O 1
ATOM 774 N N . VAL A 1 102 ? 10.214 -6.350 -13.801 1.00 98.00 102 VAL A N 1
ATOM 775 C CA . VAL A 1 102 ? 9.223 -6.949 -14.715 1.00 98.00 102 VAL A CA 1
ATOM 776 C C . VAL A 1 102 ? 8.677 -5.897 -15.687 1.00 98.00 102 VAL A C 1
ATOM 778 O O . VAL A 1 102 ? 8.512 -6.129 -16.891 1.00 98.00 102 VAL A O 1
ATOM 781 N N . ALA A 1 103 ? 8.425 -4.696 -15.173 1.00 97.38 103 ALA A N 1
ATOM 782 C CA . ALA A 1 103 ? 8.031 -3.518 -15.935 1.00 97.38 103 ALA A CA 1
ATOM 783 C C . ALA A 1 103 ? 8.603 -2.256 -15.264 1.00 97.38 103 ALA A C 1
ATOM 785 O O . ALA A 1 103 ? 8.988 -2.333 -14.103 1.00 97.38 103 ALA A O 1
ATOM 786 N N . PRO A 1 104 ? 8.670 -1.094 -15.944 1.00 95.81 104 PRO A N 1
ATOM 787 C CA . PRO A 1 104 ? 9.370 0.080 -15.417 1.00 95.81 104 PRO A CA 1
ATOM 788 C C . PRO A 1 104 ? 8.907 0.490 -14.011 1.00 95.81 104 PRO A C 1
ATOM 790 O O . PRO A 1 104 ? 7.763 0.905 -13.806 1.00 95.81 104 PRO A O 1
ATOM 793 N N . GLY A 1 105 ? 9.802 0.375 -13.035 1.00 94.00 105 GLY A N 1
ATOM 794 C CA . GLY A 1 105 ? 9.570 0.631 -11.622 1.00 94.00 105 GLY A CA 1
ATOM 795 C C . GLY A 1 105 ? 8.761 -0.440 -10.885 1.00 94.00 105 GLY A C 1
ATOM 796 O O . GLY A 1 105 ? 8.385 -0.180 -9.749 1.00 94.00 105 GLY A O 1
ATOM 797 N N . LEU A 1 106 ? 8.447 -1.589 -11.479 1.00 97.44 106 LEU A N 1
ATOM 798 C CA . LEU A 1 106 ? 7.708 -2.699 -10.867 1.00 97.44 106 LEU A CA 1
ATOM 799 C C . LEU A 1 106 ? 8.596 -3.943 -10.848 1.00 97.44 106 LEU A C 1
ATOM 801 O O . LEU A 1 106 ? 8.891 -4.530 -11.891 1.00 97.44 106 LEU A O 1
ATOM 805 N N . HIS A 1 107 ? 9.021 -4.318 -9.647 1.00 97.81 107 HIS A N 1
ATOM 806 C CA . HIS A 1 107 ? 9.970 -5.405 -9.424 1.00 97.81 107 HIS A CA 1
ATOM 807 C C . HIS A 1 107 ? 9.271 -6.637 -8.846 1.00 97.81 107 HIS A C 1
ATOM 809 O O . HIS A 1 107 ? 8.177 -6.529 -8.288 1.00 97.81 107 HIS A O 1
ATOM 815 N N . GLU A 1 108 ? 9.920 -7.794 -8.945 1.00 97.69 108 GLU A N 1
ATOM 816 C CA . GLU A 1 108 ? 9.388 -9.067 -8.441 1.00 97.69 108 GLU A CA 1
ATOM 817 C C . GLU A 1 108 ? 9.011 -9.005 -6.961 1.00 97.69 108 GLU A C 1
ATOM 819 O O . GLU A 1 108 ? 7.917 -9.431 -6.609 1.00 97.69 108 GLU A O 1
ATOM 824 N N . ALA A 1 109 ? 9.832 -8.378 -6.112 1.00 97.38 109 ALA A N 1
ATOM 825 C CA . ALA A 1 109 ? 9.524 -8.242 -4.687 1.00 97.38 109 ALA A CA 1
ATOM 826 C C . ALA A 1 109 ? 8.191 -7.510 -4.422 1.00 97.38 109 ALA A C 1
ATOM 828 O O . ALA A 1 109 ? 7.449 -7.872 -3.509 1.00 97.38 109 ALA A O 1
ATOM 829 N N . GLU A 1 110 ? 7.844 -6.514 -5.246 1.00 97.94 110 GLU A N 1
ATOM 830 C CA . GLU A 1 110 ? 6.552 -5.827 -5.144 1.00 97.94 110 GLU A CA 1
ATOM 831 C C . GLU A 1 110 ? 5.403 -6.730 -5.595 1.00 97.94 110 GLU A C 1
ATOM 833 O O . GLU A 1 110 ? 4.374 -6.799 -4.928 1.00 97.94 110 GLU A O 1
ATOM 838 N N . LEU A 1 111 ? 5.580 -7.474 -6.685 1.00 97.94 111 LEU A N 1
ATOM 839 C CA . LEU A 1 111 ? 4.577 -8.421 -7.167 1.00 97.94 111 LEU A CA 1
ATOM 840 C C . LEU A 1 111 ? 4.348 -9.583 -6.187 1.00 97.94 111 LEU A C 1
ATOM 842 O O . LEU A 1 111 ? 3.204 -9.981 -5.959 1.00 97.94 111 LEU A O 1
ATOM 846 N N . ASP A 1 112 ? 5.410 -10.093 -5.569 1.00 97.19 112 ASP A N 1
ATOM 847 C CA . ASP A 1 112 ? 5.347 -11.123 -4.534 1.00 97.19 112 ASP A CA 1
ATOM 848 C C . ASP A 1 112 ? 4.621 -10.630 -3.286 1.00 97.19 112 ASP A C 1
ATOM 850 O O . ASP A 1 112 ? 3.757 -11.337 -2.762 1.00 97.19 112 ASP A O 1
ATOM 854 N N . PHE A 1 113 ? 4.911 -9.405 -2.835 1.00 97.56 113 PHE A N 1
ATOM 855 C CA . PHE A 1 113 ? 4.165 -8.781 -1.748 1.00 97.56 113 PHE A CA 1
ATOM 856 C C . PHE A 1 113 ? 2.679 -8.664 -2.099 1.00 97.56 113 PHE A C 1
ATOM 858 O O . PHE A 1 113 ? 1.830 -9.108 -1.331 1.00 97.56 113 PHE A O 1
ATOM 865 N N . LEU A 1 114 ? 2.345 -8.141 -3.282 1.00 97.81 114 LEU A N 1
ATOM 866 C CA . LEU A 1 114 ? 0.953 -7.990 -3.711 1.00 97.81 114 LEU A CA 1
ATOM 867 C C . LEU A 1 114 ? 0.210 -9.333 -3.762 1.00 97.81 114 LEU A C 1
ATOM 869 O O . LEU A 1 114 ? -0.962 -9.402 -3.389 1.00 97.81 114 LEU A O 1
ATOM 873 N N . ARG A 1 115 ? 0.880 -10.409 -4.187 1.00 96.75 115 ARG A N 1
ATOM 874 C CA . ARG A 1 115 ? 0.324 -11.771 -4.188 1.00 96.75 115 ARG A CA 1
ATOM 875 C C . ARG A 1 115 ? 0.103 -12.296 -2.773 1.00 96.75 115 ARG A C 1
ATOM 877 O O . ARG A 1 115 ? -0.994 -12.753 -2.458 1.00 96.75 115 ARG A O 1
ATOM 884 N N . ARG A 1 116 ? 1.139 -12.232 -1.933 1.00 95.75 116 ARG A N 1
ATOM 885 C CA . ARG A 1 116 ? 1.144 -12.826 -0.589 1.00 95.75 116 ARG A CA 1
ATOM 886 C C . ARG A 1 116 ? 0.254 -12.069 0.392 1.00 95.75 116 ARG A C 1
ATOM 888 O O . ARG A 1 116 ? -0.429 -12.691 1.196 1.00 95.75 116 ARG A O 1
ATOM 895 N N . GLU A 1 117 ? 0.267 -10.744 0.315 1.00 96.81 117 GLU A N 1
ATOM 896 C CA . GLU A 1 117 ? -0.253 -9.859 1.357 1.00 96.81 117 GLU A CA 1
ATOM 897 C C . GLU A 1 117 ? -1.464 -9.025 0.923 1.00 96.81 117 GLU A C 1
ATOM 899 O O . GLU A 1 117 ? -2.171 -8.478 1.772 1.00 96.81 117 GLU A O 1
ATOM 904 N N . GLU A 1 118 ? -1.701 -8.882 -0.386 1.00 97.06 118 GLU A N 1
ATOM 905 C CA . GLU A 1 118 ? -2.815 -8.090 -0.928 1.00 97.06 118 GLU A CA 1
ATOM 906 C C . GLU A 1 118 ? -3.724 -8.878 -1.884 1.00 97.06 118 GLU A C 1
ATOM 908 O O . GLU A 1 118 ? -4.569 -8.286 -2.575 1.00 97.06 118 GLU A O 1
ATOM 913 N N . TRP A 1 119 ? -3.587 -10.209 -1.887 1.00 96.75 119 TRP A N 1
ATOM 914 C CA . TRP A 1 119 ? -4.397 -11.157 -2.658 1.00 96.75 119 TRP A CA 1
ATOM 915 C C . TRP A 1 119 ? -4.471 -10.830 -4.156 1.00 96.75 119 TRP A C 1
ATOM 917 O O . TRP A 1 119 ? -5.517 -10.999 -4.784 1.00 96.75 119 TRP A O 1
ATOM 927 N N . ALA A 1 120 ? -3.388 -10.323 -4.747 1.00 97.50 120 ALA A N 1
ATOM 928 C CA . ALA A 1 120 ? -3.312 -10.178 -6.193 1.00 97.50 120 ALA A CA 1
ATOM 929 C C . ALA A 1 120 ? -3.190 -11.563 -6.844 1.00 97.50 120 ALA A C 1
ATOM 931 O O . ALA A 1 120 ? -2.212 -12.274 -6.636 1.00 97.50 120 ALA A O 1
ATOM 932 N N . THR A 1 121 ? -4.182 -11.940 -7.644 1.00 96.44 121 THR A N 1
ATOM 933 C CA . THR A 1 121 ? -4.253 -13.240 -8.332 1.00 96.44 121 THR A CA 1
ATOM 934 C C . THR A 1 121 ? -3.986 -13.124 -9.828 1.00 96.44 121 THR A C 1
ATOM 936 O O . THR A 1 121 ? -3.589 -14.090 -10.471 1.00 96.44 121 THR A O 1
ATOM 939 N N . CYS A 1 122 ? -4.160 -11.933 -10.400 1.00 96.44 122 CYS A N 1
ATOM 940 C CA . CYS A 1 122 ? -3.911 -11.674 -11.812 1.00 96.44 122 CYS A CA 1
ATOM 941 C C . CYS A 1 122 ? -3.292 -10.289 -12.040 1.00 96.44 122 CYS A C 1
ATOM 943 O O . CYS A 1 122 ? -3.267 -9.434 -11.151 1.00 96.44 122 CYS A O 1
ATOM 945 N N . ALA A 1 123 ? -2.818 -10.034 -13.262 1.00 98.00 123 ALA A N 1
ATOM 946 C CA . ALA A 1 123 ? -2.253 -8.730 -13.605 1.00 98.00 123 ALA A CA 1
ATOM 947 C C . ALA A 1 123 ? -3.250 -7.579 -13.445 1.00 98.00 123 ALA A C 1
ATOM 949 O O . ALA A 1 123 ? -2.830 -6.477 -13.110 1.00 98.00 123 ALA A O 1
ATOM 950 N N . ASP A 1 124 ? -4.555 -7.808 -13.597 1.00 98.25 124 ASP A N 1
ATOM 951 C CA . ASP A 1 124 ? -5.539 -6.746 -13.385 1.00 98.25 124 ASP A CA 1
ATOM 952 C C . ASP A 1 124 ? -5.640 -6.313 -11.915 1.00 98.25 124 ASP A C 1
ATOM 954 O O . ASP A 1 124 ? -5.875 -5.130 -11.642 1.00 98.25 124 ASP A O 1
ATOM 958 N N . ASP A 1 125 ? -5.420 -7.230 -10.961 1.00 98.31 125 ASP A N 1
ATOM 959 C CA . ASP A 1 125 ? -5.318 -6.874 -9.540 1.00 98.31 125 ASP A CA 1
ATOM 960 C C . ASP A 1 125 ? -4.172 -5.885 -9.334 1.00 98.31 125 ASP A C 1
ATOM 962 O O . ASP A 1 125 ? -4.359 -4.802 -8.772 1.00 98.31 125 ASP A O 1
ATOM 966 N N . VAL A 1 126 ? -3.001 -6.225 -9.871 1.00 98.19 126 VAL A N 1
ATOM 967 C CA . VAL A 1 126 ? -1.790 -5.410 -9.771 1.00 98.19 126 VAL A CA 1
ATOM 968 C C . VAL A 1 126 ? -1.977 -4.068 -10.479 1.00 98.19 126 VAL A C 1
ATOM 970 O O . VAL A 1 126 ? -1.831 -3.009 -9.866 1.00 98.19 126 VAL A O 1
ATOM 973 N N . LEU A 1 127 ? -2.311 -4.091 -11.768 1.00 98.25 127 LEU A N 1
ATOM 974 C CA . LEU A 1 127 ? -2.260 -2.935 -12.660 1.00 98.25 127 LEU A CA 1
ATOM 975 C C . LEU A 1 127 ? -3.393 -1.944 -12.419 1.00 98.25 127 LEU A C 1
ATOM 977 O O . LEU A 1 127 ? -3.169 -0.739 -12.535 1.00 98.25 127 LEU A O 1
ATOM 981 N N . TRP A 1 128 ? -4.594 -2.421 -12.087 1.00 98.19 128 TRP A N 1
ATOM 982 C CA . TRP A 1 128 ? -5.789 -1.575 -12.042 1.00 98.19 128 TRP A CA 1
ATOM 983 C C . TRP A 1 128 ? -6.361 -1.393 -10.652 1.00 98.19 128 TRP A C 1
ATOM 985 O O . TRP A 1 128 ? -7.090 -0.424 -10.443 1.00 98.19 128 TRP A O 1
ATOM 995 N N . ARG A 1 129 ? -6.072 -2.278 -9.694 1.00 97.88 129 ARG A N 1
ATOM 996 C CA . ARG A 1 129 ? -6.610 -2.161 -8.333 1.00 97.88 129 ARG A CA 1
ATOM 997 C C . ARG A 1 129 ? -5.560 -1.650 -7.355 1.00 97.88 129 ARG A C 1
ATOM 999 O O . ARG A 1 129 ? -5.820 -0.624 -6.734 1.00 97.88 129 ARG A O 1
ATOM 1006 N N . ARG A 1 130 ? -4.401 -2.309 -7.264 1.00 97.69 130 ARG A N 1
ATOM 1007 C CA . ARG A 1 130 ? -3.374 -2.021 -6.245 1.00 97.69 130 ARG A CA 1
ATOM 1008 C C . ARG A 1 130 ? -2.439 -0.872 -6.617 1.00 97.69 130 ARG A C 1
ATOM 1010 O O . ARG A 1 130 ? -2.287 0.059 -5.840 1.00 97.69 130 ARG A O 1
ATOM 1017 N N . SER A 1 131 ? -1.873 -0.886 -7.827 1.00 96.38 131 SER A N 1
ATOM 1018 C CA . SER A 1 131 ? -0.816 0.073 -8.205 1.00 96.38 131 SER A CA 1
ATOM 1019 C C . SER A 1 131 ? -1.270 1.212 -9.122 1.00 96.38 131 SER A C 1
ATOM 1021 O O . SER A 1 131 ? -0.642 2.268 -9.152 1.00 96.38 131 SER A O 1
ATOM 1023 N N . LYS A 1 132 ? -2.333 0.996 -9.913 1.00 96.81 132 LYS A N 1
ATOM 1024 C CA . LYS A 1 132 ? -2.767 1.881 -11.016 1.00 96.81 132 LYS A CA 1
ATOM 1025 C C . LYS A 1 132 ? -1.733 2.064 -12.140 1.00 96.81 132 LYS A C 1
ATOM 1027 O O . LYS A 1 132 ? -1.940 2.898 -13.021 1.00 96.81 132 LYS A O 1
ATOM 1032 N N . LEU A 1 133 ? -0.670 1.253 -12.184 1.00 97.25 133 LEU A N 1
ATOM 1033 C CA . LEU A 1 133 ? 0.345 1.291 -13.245 1.00 97.25 133 LEU A CA 1
ATOM 1034 C C . LEU A 1 133 ? -0.224 0.990 -14.636 1.00 97.25 133 LEU A C 1
ATOM 1036 O O . LEU A 1 133 ? 0.327 1.454 -15.633 1.00 97.25 133 LEU A O 1
ATOM 1040 N N . GLY A 1 134 ? -1.373 0.310 -14.716 1.00 97.44 134 GLY A N 1
ATOM 1041 C CA . GLY A 1 134 ? -2.095 0.108 -15.971 1.00 97.44 134 GLY A CA 1
ATOM 1042 C C . GLY A 1 134 ? -2.432 1.415 -16.699 1.00 97.44 134 GLY A C 1
ATOM 1043 O O . GLY A 1 134 ? -2.480 1.421 -17.923 1.00 97.44 134 GLY A O 1
ATOM 1044 N N . LEU A 1 135 ? -2.587 2.540 -15.987 1.00 97.19 135 LEU A N 1
ATOM 1045 C CA . LEU A 1 135 ? -2.828 3.854 -16.602 1.00 97.19 135 LEU A CA 1
ATOM 1046 C C . LEU A 1 135 ? -1.604 4.414 -17.339 1.00 97.19 135 LEU A C 1
ATOM 1048 O O . LEU A 1 135 ? -1.758 5.255 -18.221 1.00 97.19 135 LEU A O 1
ATOM 1052 N N . HIS A 1 136 ? -0.402 3.969 -16.972 1.00 96.50 136 HIS A N 1
ATOM 1053 C CA . HIS A 1 136 ? 0.864 4.509 -17.472 1.00 96.50 136 HIS A CA 1
ATOM 1054 C C . HIS A 1 136 ? 1.580 3.553 -18.420 1.00 96.50 136 HIS A C 1
ATOM 1056 O O . HIS A 1 136 ? 2.341 3.996 -19.275 1.00 96.50 136 HIS A O 1
ATOM 1062 N N . TYR A 1 137 ? 1.346 2.253 -18.264 1.00 98.06 137 TYR A N 1
ATOM 1063 C CA . TYR A 1 137 ? 2.009 1.240 -19.06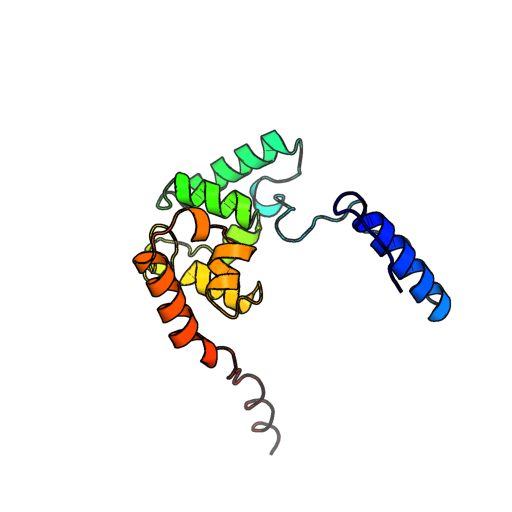3 1.00 98.06 137 TYR A CA 1
ATOM 1064 C C . TYR A 1 137 ? 1.394 1.076 -20.446 1.00 98.06 137 TYR A C 1
ATOM 1066 O O . TYR A 1 137 ? 0.170 1.124 -20.602 1.00 98.06 137 TYR A O 1
ATOM 1074 N N . ASP A 1 138 ? 2.246 0.814 -21.434 1.00 98.50 138 ASP A N 1
ATOM 1075 C CA . ASP A 1 138 ? 1.838 0.366 -22.764 1.00 98.50 138 ASP A CA 1
ATOM 1076 C C . ASP A 1 138 ? 1.398 -1.114 -22.764 1.00 98.50 138 ASP A C 1
ATOM 1078 O O . ASP A 1 138 ? 1.466 -1.815 -21.750 1.00 98.50 138 ASP A O 1
ATOM 1082 N N . ALA A 1 139 ? 0.919 -1.606 -23.909 1.00 98.44 139 ALA A N 1
ATOM 1083 C CA . ALA A 1 139 ? 0.430 -2.979 -24.031 1.00 98.44 139 ALA A CA 1
ATOM 1084 C C . ALA A 1 139 ? 1.518 -4.035 -23.758 1.00 98.44 139 ALA A C 1
ATOM 1086 O O . ALA A 1 139 ? 1.240 -5.036 -23.102 1.00 98.44 139 ALA A O 1
ATOM 1087 N N . ALA A 1 140 ? 2.756 -3.808 -24.206 1.00 98.50 140 ALA A N 1
ATOM 1088 C CA . ALA A 1 140 ? 3.852 -4.755 -24.014 1.00 98.50 140 ALA A CA 1
ATOM 1089 C C . ALA A 1 140 ? 4.292 -4.815 -22.545 1.00 98.50 140 ALA A C 1
ATOM 1091 O O . ALA A 1 140 ? 4.605 -5.882 -22.025 1.00 98.50 140 ALA A O 1
ATOM 1092 N N . GLN A 1 141 ? 4.298 -3.676 -21.855 1.00 98.56 141 GLN A N 1
ATOM 1093 C CA . GLN A 1 141 ? 4.578 -3.577 -20.425 1.00 98.56 141 GLN A CA 1
ATOM 1094 C C . GLN A 1 141 ? 3.502 -4.281 -19.592 1.00 98.56 141 GLN A C 1
ATOM 1096 O O . GLN A 1 141 ? 3.839 -5.049 -18.694 1.00 98.56 141 GLN A O 1
ATOM 1101 N N . ARG A 1 142 ? 2.217 -4.081 -19.916 1.00 98.62 142 ARG A N 1
ATOM 1102 C CA . ARG A 1 142 ? 1.110 -4.798 -19.257 1.00 98.62 142 ARG A CA 1
ATOM 1103 C C . ARG A 1 142 ? 1.203 -6.306 -19.485 1.00 98.62 142 ARG A C 1
ATOM 1105 O O . ARG A 1 142 ? 1.000 -7.064 -18.541 1.00 98.62 142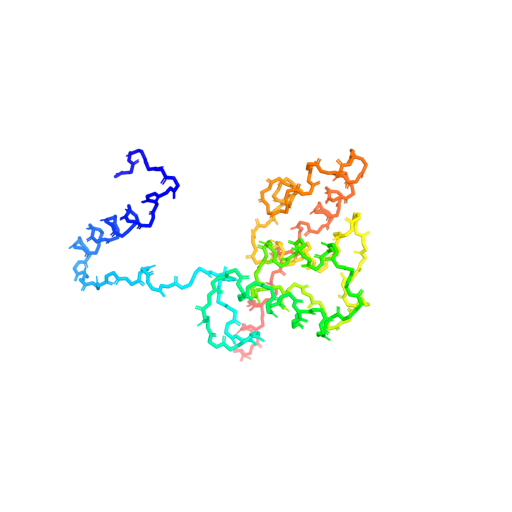 ARG A O 1
ATOM 1112 N N . GLU A 1 143 ? 1.568 -6.733 -20.693 1.00 98.50 143 GLU A N 1
ATOM 1113 C CA . GLU A 1 143 ? 1.727 -8.157 -21.000 1.00 98.50 143 GLU A CA 1
ATOM 1114 C C . GLU A 1 143 ? 2.882 -8.795 -20.224 1.00 98.50 143 GLU A C 1
ATOM 1116 O O . GLU A 1 143 ? 2.733 -9.914 -19.749 1.00 98.50 143 GLU A O 1
ATOM 1121 N N . ARG A 1 144 ? 4.001 -8.091 -19.998 1.00 98.56 144 ARG A N 1
ATOM 1122 C CA . ARG A 1 144 ? 5.080 -8.625 -19.142 1.00 98.56 144 ARG A CA 1
ATOM 1123 C C . ARG A 1 144 ? 4.612 -8.900 -17.716 1.00 98.56 144 ARG A C 1
ATOM 1125 O O . ARG A 1 144 ? 4.952 -9.936 -17.156 1.00 98.56 144 ARG A O 1
ATOM 1132 N N . VAL A 1 145 ? 3.791 -8.013 -17.150 1.00 98.50 145 VAL A N 1
ATOM 1133 C CA . VAL A 1 145 ? 3.185 -8.229 -15.825 1.00 98.50 145 VAL A CA 1
ATOM 1134 C C . VAL A 1 145 ? 2.207 -9.406 -15.859 1.00 98.50 145 VAL A C 1
ATOM 1136 O O . VAL A 1 145 ? 2.199 -10.222 -14.942 1.00 98.50 145 VAL A O 1
ATOM 1139 N N . ALA A 1 146 ? 1.407 -9.530 -16.922 1.00 98.25 146 ALA A N 1
ATOM 1140 C CA . ALA A 1 146 ? 0.493 -10.656 -17.107 1.00 98.25 146 ALA A CA 1
ATOM 1141 C C . ALA A 1 146 ? 1.221 -11.997 -17.231 1.00 98.25 146 ALA A C 1
ATOM 1143 O O . ALA A 1 146 ? 0.812 -12.956 -16.581 1.00 98.25 146 ALA A O 1
ATOM 1144 N N . ALA A 1 147 ? 2.305 -12.055 -18.004 1.00 98.06 147 ALA A N 1
ATOM 1145 C CA . ALA A 1 147 ? 3.155 -13.231 -18.122 1.00 98.06 147 ALA A CA 1
ATOM 1146 C C . ALA A 1 147 ? 3.735 -13.624 -16.764 1.00 98.06 147 ALA A C 1
ATOM 1148 O O . ALA A 1 147 ? 3.500 -14.738 -16.308 1.00 98.06 147 ALA A O 1
ATOM 1149 N N . TRP A 1 148 ? 4.359 -12.674 -16.063 1.00 97.81 148 TRP A N 1
ATOM 1150 C CA . TRP A 1 148 ? 4.936 -12.940 -14.750 1.00 97.81 148 TRP A CA 1
ATOM 1151 C C . TRP A 1 148 ? 3.889 -13.460 -13.753 1.00 97.81 148 TRP A C 1
ATOM 1153 O O . TRP A 1 148 ? 4.122 -14.465 -13.085 1.00 97.81 148 TRP A O 1
ATOM 1163 N N . MET A 1 149 ? 2.703 -12.839 -13.688 1.00 97.31 149 MET A N 1
ATOM 1164 C CA . MET A 1 149 ? 1.631 -13.276 -12.783 1.00 97.31 149 MET A CA 1
ATOM 1165 C C . MET A 1 149 ? 1.105 -14.678 -13.118 1.00 97.31 149 MET A C 1
ATOM 1167 O O . MET A 1 149 ? 0.778 -15.418 -12.195 1.00 97.31 149 MET A O 1
ATOM 1171 N N . ARG A 1 150 ? 1.028 -15.057 -14.404 1.00 96.00 150 ARG A N 1
ATOM 1172 C CA . ARG A 1 150 ? 0.641 -16.420 -14.817 1.00 96.00 150 ARG A CA 1
ATOM 1173 C C . ARG A 1 150 ? 1.696 -17.443 -14.413 1.00 96.00 150 ARG A C 1
ATOM 1175 O O . ARG A 1 150 ? 1.342 -18.455 -13.820 1.00 96.00 150 ARG A O 1
ATOM 1182 N N . ASP A 1 151 ? 2.966 -17.142 -14.662 1.00 95.31 151 ASP A N 1
ATOM 1183 C CA . ASP A 1 151 ? 4.083 -18.044 -14.356 1.00 95.31 151 ASP A CA 1
ATOM 1184 C C . ASP A 1 151 ? 4.231 -18.289 -12.843 1.00 95.31 151 ASP A C 1
ATOM 1186 O O . ASP A 1 151 ? 4.721 -19.334 -12.417 1.00 95.31 151 ASP A O 1
ATOM 1190 N N . HIS A 1 152 ? 3.751 -17.351 -12.021 1.00 92.00 152 HIS A N 1
ATOM 1191 C CA . HIS A 1 152 ? 3.826 -17.416 -10.562 1.00 92.00 152 HIS A CA 1
ATOM 1192 C C . HIS A 1 152 ? 2.471 -17.701 -9.890 1.00 92.00 152 HIS A C 1
ATOM 1194 O O . HIS A 1 152 ? 2.383 -17.696 -8.663 1.00 92.00 152 HIS A O 1
ATOM 1200 N N . HIS A 1 153 ? 1.403 -17.990 -10.634 1.00 74.12 153 HIS A N 1
ATOM 1201 C CA . HIS A 1 153 ? 0.079 -18.250 -10.055 1.00 74.12 153 HIS A CA 1
ATOM 1202 C C . HIS A 1 153 ? 0.060 -19.517 -9.168 1.00 74.12 153 HIS A C 1
ATOM 1204 O O . HIS A 1 153 ? -0.574 -19.530 -8.112 1.00 74.12 153 HIS A O 1
ATOM 1210 N N . ASP A 1 154 ? 0.840 -20.542 -9.524 1.00 60.88 154 ASP A N 1
ATOM 1211 C CA . ASP A 1 154 ? 0.738 -21.876 -8.910 1.00 60.88 154 ASP A CA 1
ATOM 1212 C C . ASP A 1 154 ? 1.673 -22.100 -7.706 1.00 60.88 154 ASP A C 1
ATOM 1214 O O . ASP A 1 154 ? 1.441 -22.986 -6.883 1.00 60.88 154 ASP A O 1
ATOM 1218 N N . ALA A 1 155 ? 2.696 -21.258 -7.526 1.00 53.94 155 ALA A N 1
ATOM 1219 C CA . ALA A 1 155 ? 3.666 -21.412 -6.437 1.00 53.94 155 ALA A CA 1
ATOM 1220 C C . ALA A 1 155 ? 3.100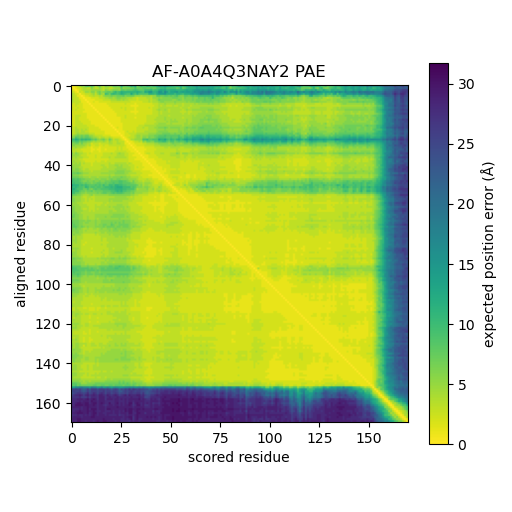 -21.067 -5.042 1.00 53.94 155 ALA A C 1
ATOM 1222 O O . ALA A 1 155 ? 3.660 -21.486 -4.032 1.00 53.94 155 ALA A O 1
ATOM 1223 N N . ALA A 1 156 ? 1.986 -20.328 -4.963 1.00 48.38 156 ALA A N 1
ATOM 1224 C CA . ALA A 1 156 ? 1.347 -19.963 -3.693 1.00 48.38 156 ALA A CA 1
ATOM 1225 C C . ALA A 1 156 ? 0.326 -21.008 -3.193 1.00 48.38 156 ALA A C 1
ATOM 1227 O O . ALA A 1 156 ? -0.039 -20.991 -2.019 1.00 48.38 156 ALA A O 1
ATOM 1228 N N . ALA A 1 157 ? -0.118 -21.935 -4.054 1.00 45.72 157 ALA A N 1
ATOM 1229 C CA . ALA A 1 157 ? -1.075 -22.984 -3.689 1.00 45.72 157 ALA A CA 1
ATOM 1230 C C . ALA A 1 157 ? -0.418 -24.191 -2.986 1.00 45.72 157 ALA A C 1
ATOM 1232 O O . ALA A 1 157 ? -1.104 -24.989 -2.350 1.00 45.72 157 ALA A O 1
ATOM 1233 N N . GLY A 1 158 ? 0.909 -24.322 -3.067 1.00 38.97 158 GLY A N 1
ATOM 1234 C CA . GLY A 1 158 ? 1.675 -25.373 -2.403 1.00 38.97 158 GLY A CA 1
ATOM 1235 C C . GLY A 1 158 ? 2.355 -24.869 -1.138 1.00 38.97 158 GLY A C 1
ATOM 1236 O O . GLY A 1 158 ? 3.565 -24.682 -1.145 1.00 38.97 158 GLY A O 1
ATOM 1237 N N . ASN A 1 159 ? 1.613 -24.662 -0.047 1.00 36.25 159 ASN A N 1
ATOM 1238 C CA . ASN A 1 159 ? 2.235 -24.478 1.266 1.00 36.25 159 ASN A CA 1
ATOM 1239 C C . ASN A 1 159 ? 2.657 -25.857 1.828 1.00 36.25 159 ASN A C 1
ATOM 1241 O O . ASN A 1 159 ? 1.777 -26.634 2.202 1.00 36.25 159 ASN A O 1
ATOM 1245 N N . PRO A 1 160 ? 3.958 -26.194 1.964 1.00 41.97 160 PRO A N 1
ATOM 1246 C CA . PRO A 1 160 ? 4.400 -27.475 2.529 1.00 41.97 160 PRO A CA 1
ATOM 1247 C C . PRO A 1 160 ? 4.288 -27.520 4.066 1.00 41.97 160 PRO A C 1
ATOM 1249 O O . PRO A 1 160 ? 4.715 -28.483 4.702 1.00 41.97 160 PRO A O 1
ATOM 1252 N N . MET A 1 161 ? 3.734 -26.482 4.699 1.00 40.81 161 MET A N 1
ATOM 1253 C CA . MET A 1 161 ? 3.775 -26.295 6.154 1.00 40.81 161 MET A CA 1
ATOM 1254 C C . MET A 1 161 ? 2.769 -27.141 6.954 1.00 40.81 161 MET A C 1
ATOM 1256 O O . MET A 1 161 ? 2.670 -26.964 8.164 1.00 40.81 161 MET A O 1
ATOM 1260 N N . MET A 1 162 ? 2.048 -28.073 6.318 1.00 39.97 162 MET A N 1
ATOM 1261 C CA . MET A 1 162 ? 1.225 -29.076 7.016 1.00 39.97 162 MET A CA 1
ATOM 1262 C C . MET A 1 162 ? 1.798 -30.501 6.969 1.00 39.97 162 MET A C 1
ATOM 1264 O O . MET A 1 162 ? 1.405 -31.328 7.787 1.00 39.97 162 MET A O 1
ATOM 1268 N N . ASP A 1 163 ? 2.787 -30.792 6.118 1.00 38.47 163 ASP A N 1
ATOM 1269 C CA . ASP A 1 163 ? 3.247 -32.177 5.905 1.00 38.47 163 ASP A CA 1
ATOM 1270 C C . ASP A 1 163 ? 4.349 -32.628 6.889 1.00 38.47 163 ASP A C 1
ATOM 1272 O O . ASP A 1 163 ? 4.672 -33.812 7.003 1.00 38.47 163 ASP A O 1
ATOM 1276 N N . ASN A 1 164 ? 4.911 -31.694 7.668 1.00 39.19 164 ASN A N 1
ATOM 1277 C CA . ASN A 1 164 ? 5.972 -31.991 8.640 1.00 39.19 164 ASN A CA 1
ATOM 1278 C C . ASN A 1 164 ? 5.466 -32.175 10.087 1.00 39.19 164 ASN A C 1
ATOM 1280 O O . ASN A 1 164 ? 6.255 -32.476 10.982 1.00 39.19 164 ASN A O 1
ATOM 1284 N N . ALA A 1 165 ? 4.158 -32.027 10.329 1.00 42.47 165 ALA A N 1
ATOM 1285 C CA . ALA A 1 165 ? 3.553 -32.237 11.649 1.00 42.47 165 ALA A CA 1
ATOM 1286 C C . ALA A 1 165 ? 3.125 -33.697 11.905 1.00 42.47 165 ALA A C 1
ATOM 1288 O O . ALA A 1 165 ? 2.923 -34.077 13.055 1.00 42.47 165 ALA A O 1
ATOM 1289 N N . MET A 1 166 ? 3.044 -34.543 10.868 1.00 43.78 166 MET A N 1
ATOM 1290 C CA . MET A 1 166 ? 2.589 -35.939 10.994 1.00 43.78 166 MET A CA 1
ATOM 1291 C C . MET A 1 166 ? 3.709 -36.993 10.984 1.00 43.78 166 MET A C 1
ATOM 1293 O O . MET A 1 166 ? 3.453 -38.150 11.298 1.00 43.78 166 MET A O 1
ATOM 1297 N N . LYS A 1 167 ? 4.966 -36.619 10.700 1.00 45.03 167 LYS A N 1
ATOM 1298 C CA . LYS A 1 167 ? 6.113 -37.558 10.676 1.00 45.03 167 LYS A CA 1
ATOM 1299 C C . LYS A 1 167 ? 6.950 -37.601 11.963 1.00 45.03 167 LYS A C 1
ATOM 1301 O O . LYS A 1 167 ? 7.970 -38.279 11.993 1.00 45.03 167 LYS A O 1
ATOM 1306 N N . LYS A 1 168 ? 6.534 -36.911 13.032 1.00 43.75 168 LYS A N 1
ATOM 1307 C CA . LYS A 1 168 ? 7.196 -36.955 14.356 1.00 43.75 168 LYS A CA 1
ATOM 1308 C C . LYS A 1 168 ? 6.357 -37.592 15.474 1.00 43.75 168 LYS A C 1
ATOM 1310 O O . LYS A 1 168 ? 6.720 -37.470 16.638 1.00 43.75 168 LYS A O 1
ATOM 1315 N N . ALA A 1 169 ? 5.267 -38.275 15.133 1.00 45.53 169 ALA A N 1
ATOM 1316 C CA . ALA A 1 169 ? 4.401 -38.953 16.103 1.00 45.53 169 ALA A CA 1
ATOM 1317 C C . ALA A 1 169 ? 4.112 -40.423 15.734 1.00 45.53 169 ALA A C 1
ATOM 1319 O O . ALA A 1 169 ? 3.014 -40.912 15.991 1.00 45.53 169 ALA A O 1
ATOM 1320 N N . ALA A 1 170 ? 5.087 -41.113 15.135 1.00 40.44 170 ALA A N 1
ATOM 1321 C CA . ALA A 1 170 ? 5.071 -42.562 14.938 1.00 40.44 170 ALA A CA 1
ATOM 1322 C C . ALA A 1 170 ? 6.394 -43.165 15.414 1.00 40.44 170 ALA A C 1
ATOM 1324 O O . ALA A 1 170 ? 7.445 -42.553 15.107 1.00 40.44 170 ALA A O 1
#

Sequence (170 aa):
SVWGGKITTFRKLAEEAADQLGRMLGESRAAWTEDAFLPGGDFSGWIGAAQQPDADFERFMAELRKRHPWLAESSARRMARAYGSRIGDVLAPSASGMGAEVAPGLHEAELDFLRREEWATCADDVLWRRSKLGLHYDAAQRERVAAWMRDHHDAAAGNPMMDNAMKKAA

pLDDT: mean 89.68, std 15.82, range [36.25, 98.62]

Solvent-accessible surface area (backbone atoms only — not comparable to full-atom values): 10295 Å² total; per-residue (Å²): 138,87,83,84,80,52,86,92,46,45,66,64,54,49,51,56,51,48,53,56,51,25,59,76,72,76,43,87,78,78,90,63,72,87,84,51,69,56,93,31,64,57,48,44,93,72,65,42,80,87,84,46,74,73,62,46,53,54,51,40,52,53,49,49,44,68,70,36,72,83,55,53,66,70,50,50,52,52,43,43,72,67,35,35,53,45,38,68,77,37,52,45,93,45,74,85,59,26,58,59,72,59,32,97,89,41,30,45,33,48,54,50,35,35,37,77,78,65,70,35,74,43,40,62,39,44,24,66,66,66,67,46,49,54,83,75,46,53,71,70,44,51,45,39,42,35,50,53,34,60,77,53,54,66,69,74,77,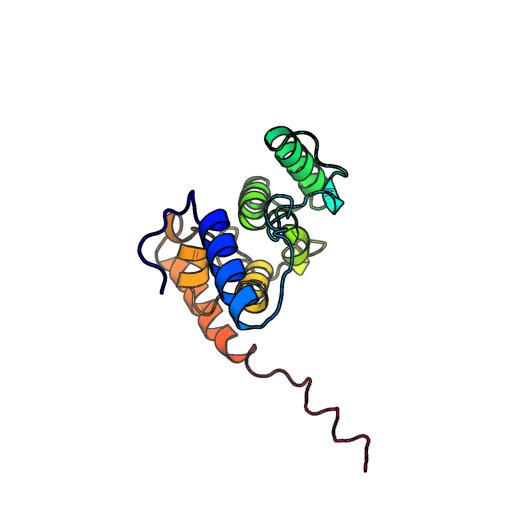65,70,72,86,67,71,73,74,70,76,78,79,122

Secondary structure (DSSP, 8-state):
------GGGHHHHHHHHHHHHHHHHT--PPP-TTSPPPTT---HHHHSS---HHHHHHHHHHHHHHH-TTS-HHHHHHHHHHHGGGHHHH--SSGGGG--EEETTEEHHHHHHHHHHH---SHHIIIIIIS-GGGT--HHHHHHHHHHHHHTSSTTS--GGGTTSSSS--

Nearest PDB structures (foldseek):
  2r4e-assembly1_A  TM=9.219E-01  e=2.580E-07  Escherichia coli
  2dg6-assembly1_A-2  TM=2.273E-01  e=7.523E+00  Streptomyces coelicolor A3(2)

Foldseek 3Di:
DDDDDDPVCNLVSVVVVVCVVCVVVVHDDDDDCPPDADQLRDCCVQQNDDDDRVVSLVSSLVSQCVQAVVQDSVLSNLLCVQHHNCVVQQDDSYPVVQDDDLAVSDGPSNVVCCVPPVVDQALCCVCPPRRVVVVVDDPVSSVSRRVVSVVCNCVVVDDVVPVVVPVPPD

Radius of gyration: 20.29 Å; Cα contacts (8 Å, |Δi|>4): 133; chains: 1; bounding box: 48×59×48 Å